Protein AF-A0A5T6BAA3-F1 (afdb_monomer_lite)

Organism: Salmonella enterica (NCBI:txid28901)

Radius of gyration: 19.7 Å; chains: 1; bounding box: 42×30×70 Å

Foldseek 3Di:
DVVVLLCCLQPVLVVVVVVCPPPVNPPVCVVPPFDQWQLNDDLSVLSNCQSPDPDDRDPLLNVLSVLLRQLRVQFPQDDQPDDPPVNVVSVVSNVVLLVVLVVVQVVDVVPAPWDWDQDRGHRHRRWIFGKDKDFDADPVRHTPDIDIKGAWIAGSRSGRIDGPVHDAVVVVVRGRDDGPID

Structure (mmCIF, N/CA/C/O backbone):
data_AF-A0A5T6BAA3-F1
#
_entry.id   AF-A0A5T6BAA3-F1
#
loop_
_atom_site.group_PDB
_atom_site.id
_atom_site.type_symbol
_atom_site.label_atom_id
_atom_site.label_alt_id
_atom_site.label_comp_id
_atom_site.label_asym_id
_atom_site.label_entity_id
_atom_site.label_seq_id
_atom_site.pdbx_PDB_ins_code
_atom_site.Cartn_x
_atom_site.Cartn_y
_atom_site.Cartn_z
_atom_site.occupancy
_atom_site.B_iso_or_equiv
_atom_site.auth_seq_id
_atom_site.auth_comp_id
_atom_site.auth_asym_id
_atom_site.auth_atom_id
_atom_site.pdbx_PDB_model_num
ATOM 1 N N . TYR A 1 1 ? -20.399 -5.208 -6.872 1.00 65.25 1 TYR A N 1
ATOM 2 C CA . TYR A 1 1 ? -19.346 -4.706 -5.965 1.00 65.25 1 TYR A CA 1
ATOM 3 C C . TYR A 1 1 ? -19.699 -3.375 -5.305 1.00 65.25 1 TYR A C 1
ATOM 5 O O . TYR A 1 1 ? -19.735 -3.370 -4.089 1.00 65.25 1 TYR A O 1
ATOM 13 N N . LYS A 1 2 ? -20.068 -2.300 -6.027 1.00 84.50 2 LYS A N 1
ATOM 14 C CA . LYS A 1 2 ? -20.350 -0.976 -5.413 1.00 84.50 2 LYS A CA 1
ATOM 15 C C . LYS A 1 2 ? -21.322 -0.984 -4.217 1.00 84.50 2 LYS A C 1
ATOM 17 O O . LYS A 1 2 ? -20.982 -0.426 -3.188 1.00 84.50 2 LYS A O 1
ATOM 22 N N . ALA A 1 3 ? -22.473 -1.655 -4.326 1.00 90.12 3 ALA A N 1
ATOM 23 C CA . ALA A 1 3 ? -23.450 -1.723 -3.231 1.00 90.12 3 ALA A CA 1
ATOM 24 C C . ALA A 1 3 ? -22.930 -2.476 -1.989 1.00 90.12 3 ALA A C 1
ATOM 26 O O . ALA A 1 3 ? -23.256 -2.117 -0.864 1.00 90.12 3 ALA A O 1
ATOM 27 N N . LEU A 1 4 ? -22.096 -3.507 -2.185 1.00 93.12 4 LEU A N 1
ATOM 28 C CA . LEU A 1 4 ? -21.450 -4.205 -1.070 1.00 93.12 4 LEU A CA 1
ATOM 29 C C . LEU A 1 4 ? -20.416 -3.299 -0.398 1.00 93.12 4 LEU A C 1
ATOM 31 O O . LEU A 1 4 ? -20.331 -3.268 0.822 1.00 93.12 4 LEU A O 1
ATOM 35 N N . ASP A 1 5 ? -19.656 -2.554 -1.194 1.00 93.88 5 ASP A N 1
ATOM 36 C CA . ASP A 1 5 ? -18.641 -1.632 -0.689 1.00 93.88 5 ASP A CA 1
ATOM 37 C C . ASP A 1 5 ? -19.279 -0.500 0.108 1.00 93.88 5 ASP A C 1
ATOM 39 O O . ASP A 1 5 ? -18.810 -0.183 1.194 1.00 93.88 5 ASP A O 1
ATOM 43 N N . GLU A 1 6 ? -20.388 0.040 -0.391 1.00 93.06 6 GLU A N 1
ATOM 44 C CA . GLU A 1 6 ? -21.208 1.017 0.314 1.00 93.06 6 GLU A CA 1
ATOM 45 C C . GLU A 1 6 ? -21.748 0.443 1.622 1.00 93.06 6 GLU A C 1
ATOM 47 O O . GLU A 1 6 ? -21.540 1.034 2.677 1.00 93.06 6 GLU A O 1
ATOM 52 N N . PHE A 1 7 ? -22.355 -0.745 1.586 1.00 95.06 7 PHE A N 1
ATOM 53 C CA . PHE A 1 7 ? -22.861 -1.400 2.788 1.00 95.06 7 PHE A CA 1
ATOM 54 C C . PHE A 1 7 ? -21.762 -1.601 3.844 1.00 95.06 7 PHE A C 1
ATOM 56 O O . PHE A 1 7 ? -21.928 -1.263 5.019 1.00 95.06 7 PHE A O 1
ATOM 63 N N . VAL A 1 8 ? -20.606 -2.116 3.424 1.00 95.31 8 VAL A N 1
ATOM 64 C CA . VAL A 1 8 ? -19.490 -2.402 4.326 1.00 95.31 8 VAL A CA 1
ATOM 65 C C . VAL A 1 8 ? -18.859 -1.116 4.855 1.00 95.31 8 VAL A C 1
ATOM 67 O O . VAL A 1 8 ? -18.638 -1.012 6.057 1.00 95.31 8 VAL A O 1
ATOM 70 N N . CYS A 1 9 ? -18.581 -0.129 4.006 1.00 94.81 9 CYS A N 1
ATOM 71 C CA . CYS A 1 9 ? -17.839 1.066 4.411 1.00 94.81 9 CYS A CA 1
ATOM 72 C C . CYS A 1 9 ? -18.705 2.101 5.142 1.00 94.81 9 CYS A C 1
ATOM 74 O O . CYS A 1 9 ? -18.183 2.786 6.020 1.00 94.81 9 CYS A O 1
ATOM 76 N N . ASN A 1 10 ? -20.007 2.195 4.842 1.00 92.56 10 ASN A N 1
ATOM 77 C CA . ASN A 1 10 ? -20.911 3.117 5.542 1.00 92.56 10 ASN A CA 1
ATOM 78 C C . ASN A 1 10 ? -21.448 2.571 6.861 1.00 92.56 10 ASN A C 1
ATOM 80 O O . ASN A 1 10 ? -21.693 3.358 7.774 1.00 92.56 10 ASN A O 1
ATOM 84 N N . PHE A 1 11 ? -21.643 1.255 6.973 1.00 94.69 11 PHE A N 1
ATOM 85 C CA . PHE A 1 11 ? -22.349 0.682 8.121 1.00 94.69 11 PHE A CA 1
ATOM 86 C C . PHE A 1 11 ? -21.491 -0.303 8.909 1.00 94.69 11 PHE A C 1
ATOM 88 O O . PHE A 1 11 ? -21.340 -0.143 10.118 1.00 94.69 11 PHE A O 1
ATOM 95 N N . ILE A 1 12 ? -20.891 -1.296 8.244 1.00 96.19 12 ILE A N 1
ATOM 96 C CA . ILE A 1 12 ? -20.176 -2.371 8.947 1.00 96.19 12 ILE A CA 1
ATOM 97 C C . ILE A 1 12 ? -18.857 -1.883 9.549 1.00 96.19 12 ILE A C 1
ATOM 99 O O . ILE A 1 12 ? -18.631 -2.075 10.739 1.00 96.19 12 ILE A O 1
ATOM 103 N N . LEU A 1 13 ? -17.985 -1.248 8.763 1.00 94.56 13 LEU A N 1
ATOM 104 C CA . LEU A 1 13 ? -16.680 -0.787 9.244 1.00 94.56 13 LEU A CA 1
ATOM 105 C C . LEU A 1 13 ? -16.805 0.238 10.380 1.00 94.56 13 LEU A C 1
ATOM 107 O O . LEU A 1 13 ? -16.123 0.045 11.385 1.00 94.56 13 LEU A O 1
ATOM 111 N N . PRO A 1 14 ? -17.673 1.269 10.302 1.00 94.94 14 PRO A N 1
ATOM 112 C CA . PRO A 1 14 ? -17.866 2.190 11.420 1.00 94.94 14 PRO A CA 1
ATOM 113 C C . PRO A 1 14 ? -18.327 1.483 12.695 1.00 94.94 14 PRO A C 1
ATOM 115 O O . PRO A 1 14 ? -17.751 1.718 13.753 1.00 94.94 14 PRO A O 1
ATOM 118 N N . LEU A 1 15 ? -19.288 0.559 12.585 1.00 94.94 15 LEU A N 1
ATOM 119 C CA . LEU A 1 15 ? -19.768 -0.219 13.726 1.00 94.94 15 LEU A CA 1
ATOM 120 C C . LEU A 1 15 ? -18.659 -1.086 14.338 1.00 94.94 15 LEU A C 1
ATOM 122 O O . LEU A 1 15 ? -18.515 -1.137 15.557 1.00 94.94 15 LEU A O 1
ATOM 126 N N . VAL A 1 16 ? -17.856 -1.756 13.506 1.00 91.81 16 VAL A N 1
ATOM 127 C CA . VAL A 1 16 ? -16.714 -2.556 13.973 1.00 91.81 16 VAL A CA 1
ATOM 128 C C . VAL A 1 16 ? -15.707 -1.671 14.701 1.00 91.81 16 VAL A C 1
ATOM 130 O O . VAL A 1 16 ? -15.266 -2.047 15.782 1.00 91.81 16 VAL A O 1
ATOM 133 N N . VAL A 1 17 ? -15.378 -0.496 14.155 1.00 91.25 17 VAL A N 1
ATOM 134 C CA . VAL A 1 17 ? -14.462 0.466 14.788 1.00 91.25 17 VAL A CA 1
ATOM 135 C C . VAL A 1 17 ? -15.000 0.936 16.140 1.00 91.25 17 VAL A C 1
ATOM 137 O O . VAL A 1 17 ? -14.246 0.982 17.109 1.00 91.25 17 VAL A O 1
ATOM 140 N N . GLU A 1 18 ? -16.291 1.243 16.248 1.00 91.75 18 GLU A N 1
ATOM 141 C CA . GLU A 1 18 ? -16.913 1.591 17.532 1.00 91.75 18 GLU A CA 1
ATOM 142 C C . GLU A 1 18 ? -16.819 0.438 18.539 1.00 91.75 18 GLU A C 1
ATOM 144 O O . GLU A 1 18 ? -16.463 0.656 19.697 1.00 91.75 18 GLU A O 1
ATOM 149 N N . PHE A 1 19 ? -17.068 -0.795 18.094 1.00 90.50 19 PHE A N 1
ATOM 150 C CA . PHE A 1 19 ? -17.066 -1.972 18.959 1.00 90.50 19 PHE A CA 1
ATOM 151 C C . PHE A 1 19 ? -15.668 -2.330 19.478 1.00 90.50 19 PHE A C 1
ATOM 153 O O . PHE A 1 19 ? -15.499 -2.568 20.672 1.00 90.50 19 PHE A O 1
ATOM 160 N N . VAL A 1 20 ? -14.646 -2.335 18.616 1.00 89.25 20 VAL A N 1
ATOM 161 C CA . VAL A 1 20 ? -13.261 -2.663 19.019 1.00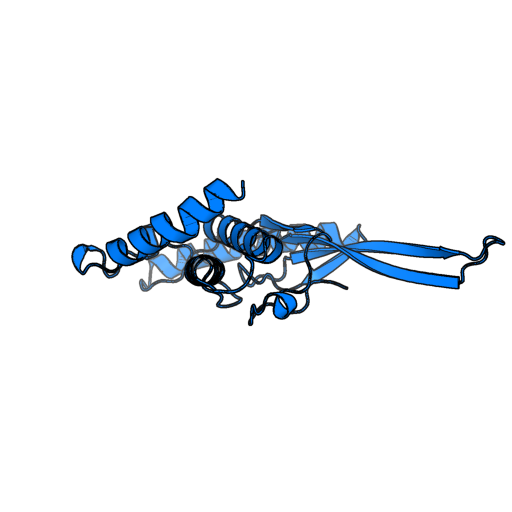 89.25 20 VAL A CA 1
ATOM 162 C C . VAL A 1 20 ? -12.616 -1.574 19.879 1.00 89.25 20 VAL A C 1
ATOM 164 O O . VAL A 1 20 ? -11.663 -1.857 20.597 1.00 89.25 20 VAL A O 1
ATOM 167 N N . ASN A 1 21 ? -13.155 -0.352 19.859 1.00 88.44 21 ASN A N 1
ATOM 168 C CA . ASN A 1 21 ? -12.718 0.738 20.733 1.00 88.44 21 ASN A CA 1
ATOM 169 C C . ASN A 1 21 ? -13.347 0.688 22.137 1.00 88.44 21 ASN A C 1
ATOM 171 O O . ASN A 1 21 ? -13.000 1.507 22.989 1.00 88.44 21 ASN A O 1
ATOM 175 N N . LEU A 1 22 ? -14.260 -0.251 22.412 1.00 90.88 22 LEU A N 1
ATOM 176 C CA . LEU A 1 22 ? -14.769 -0.461 23.766 1.00 90.88 22 LEU A CA 1
ATOM 177 C C . LEU A 1 22 ? -13.644 -0.950 24.692 1.00 90.88 22 LEU A C 1
ATOM 179 O O . LEU A 1 22 ? -12.774 -1.726 24.297 1.00 90.88 22 LEU A O 1
ATOM 183 N N . ASN A 1 23 ? -13.691 -0.542 25.964 1.00 90.88 23 ASN A N 1
ATOM 184 C CA . ASN A 1 23 ? -12.644 -0.835 26.953 1.00 90.88 23 ASN A CA 1
ATOM 185 C C . ASN A 1 23 ? -12.306 -2.332 27.073 1.00 90.88 23 ASN A C 1
ATOM 187 O O . ASN A 1 23 ? -11.167 -2.677 27.368 1.00 90.88 23 ASN A O 1
ATOM 191 N N . GLN A 1 24 ? -13.276 -3.215 26.826 1.00 89.50 24 GLN A N 1
ATOM 192 C CA . GLN A 1 24 ? -13.111 -4.670 26.866 1.00 89.50 24 GLN A CA 1
ATOM 193 C C . GLN A 1 24 ? -12.152 -5.202 25.788 1.00 89.50 24 GLN A C 1
ATOM 195 O O . GLN A 1 24 ? -11.585 -6.279 25.959 1.00 89.50 24 GLN A O 1
ATOM 200 N N . PHE A 1 25 ? -11.966 -4.464 24.692 1.00 85.31 25 PHE A N 1
ATOM 201 C CA . PHE A 1 25 ? -11.113 -4.847 23.564 1.00 85.31 25 PHE A CA 1
ATOM 202 C C . PHE A 1 25 ? -9.837 -4.003 23.457 1.00 85.31 25 PHE A C 1
ATOM 204 O O . PHE A 1 25 ? -8.959 -4.323 22.654 1.00 85.31 25 PHE A O 1
ATOM 211 N N . SER A 1 26 ? -9.693 -2.976 24.300 1.00 82.50 26 SER A N 1
ATOM 212 C CA . SER A 1 26 ? -8.520 -2.102 24.322 1.00 82.50 26 SER A CA 1
ATOM 213 C C . SER A 1 26 ? -7.218 -2.896 24.491 1.00 82.50 26 SER A C 1
ATOM 215 O O . SER A 1 26 ? -7.103 -3.764 25.357 1.00 82.50 26 SER A O 1
ATOM 217 N N . GLY A 1 27 ? -6.229 -2.611 23.637 1.00 81.19 27 GLY A N 1
ATOM 218 C CA . GLY A 1 27 ? -4.922 -3.282 23.627 1.00 81.19 27 GLY A CA 1
ATOM 219 C C . GLY A 1 27 ? -4.854 -4.582 22.812 1.00 81.19 27 GLY A C 1
ATOM 220 O O . GLY A 1 27 ? -3.760 -5.108 22.596 1.00 81.19 27 GLY A O 1
ATOM 221 N N . ASN A 1 28 ? -5.983 -5.075 22.293 1.00 83.62 28 ASN A N 1
ATOM 222 C CA . ASN A 1 28 ? -6.046 -6.316 21.511 1.00 83.62 28 ASN A CA 1
ATOM 223 C C . ASN A 1 28 ? -6.044 -6.099 19.988 1.00 83.62 28 ASN A C 1
ATOM 225 O O . ASN A 1 28 ? -6.297 -7.036 19.232 1.00 83.62 28 ASN A O 1
ATOM 229 N N . ASP A 1 29 ? -5.710 -4.892 19.522 1.00 82.62 29 ASP A N 1
ATOM 230 C CA . ASP A 1 29 ? -5.669 -4.545 18.092 1.00 82.62 29 ASP A CA 1
ATOM 231 C C . ASP A 1 29 ? -4.794 -5.493 17.273 1.00 82.62 29 ASP A C 1
ATOM 233 O O . ASP A 1 29 ? -5.147 -5.864 16.159 1.00 82.62 29 ASP A O 1
ATOM 237 N N . HIS A 1 30 ? -3.688 -5.956 17.854 1.00 81.19 30 HIS A N 1
ATOM 238 C CA . HIS A 1 30 ? -2.747 -6.879 17.221 1.00 81.19 30 HIS A CA 1
ATOM 239 C C . HIS A 1 30 ? -3.360 -8.238 16.825 1.00 81.19 30 HIS A C 1
ATOM 241 O O . HIS A 1 30 ? -2.759 -8.959 16.030 1.00 81.19 30 HIS A O 1
ATOM 247 N N . LEU A 1 31 ? -4.526 -8.611 17.372 1.00 82.50 31 LEU A N 1
ATOM 248 C CA . LEU A 1 31 ? -5.206 -9.870 17.047 1.00 82.50 31 LEU A CA 1
ATOM 249 C C . LEU A 1 31 ? -5.973 -9.814 15.722 1.00 82.50 31 LEU A C 1
ATOM 251 O O . LEU A 1 31 ? -6.161 -10.847 15.085 1.00 82.50 31 LEU A O 1
ATOM 255 N N . TRP A 1 32 ? -6.448 -8.635 15.322 1.00 83.31 32 TRP A N 1
ATOM 256 C CA . TRP A 1 32 ? -7.368 -8.489 14.187 1.00 83.31 32 TRP A CA 1
ATOM 257 C C . TRP A 1 32 ? -6.936 -7.419 13.186 1.00 83.31 32 TRP A C 1
ATOM 259 O O . TRP A 1 32 ? -7.341 -7.461 12.022 1.00 83.31 32 TRP A O 1
ATOM 269 N N . LYS A 1 33 ? -6.143 -6.437 13.616 1.00 87.19 33 LYS A N 1
ATOM 270 C CA . LYS A 1 33 ? -5.690 -5.328 12.787 1.00 87.19 33 LYS A CA 1
ATOM 271 C C . LYS A 1 33 ? -4.358 -5.688 12.151 1.00 87.19 33 LYS A C 1
ATOM 273 O O . LYS A 1 33 ? -3.456 -6.224 12.790 1.00 87.19 33 LYS A O 1
ATOM 278 N N . TYR A 1 34 ? -4.238 -5.374 10.868 1.00 90.56 34 TYR A N 1
ATOM 279 C CA . TYR A 1 34 ? -2.957 -5.449 10.184 1.00 90.56 34 TYR A CA 1
ATOM 280 C C . TYR A 1 34 ? -1.956 -4.460 10.805 1.00 90.56 34 TYR A C 1
ATOM 282 O O . TYR A 1 34 ? -2.315 -3.443 11.402 1.00 90.56 34 TYR A O 1
ATOM 290 N N . LYS A 1 35 ? -0.675 -4.765 10.613 1.00 88.44 35 LYS A N 1
ATOM 291 C CA . LYS A 1 35 ? 0.460 -4.009 11.155 1.00 88.44 35 LYS A CA 1
ATOM 292 C C . LYS A 1 35 ? 0.530 -2.621 10.544 1.00 88.44 35 LYS A C 1
ATOM 294 O O . LYS A 1 35 ? 0.093 -2.410 9.410 1.00 88.44 35 LYS A O 1
ATOM 299 N N . LYS A 1 36 ? 1.150 -1.672 11.237 1.00 91.25 36 LYS A N 1
ATOM 300 C CA . LYS A 1 36 ? 1.291 -0.315 10.703 1.00 91.25 36 LYS A CA 1
ATOM 301 C C . LYS A 1 36 ? 2.025 -0.329 9.359 1.00 91.25 36 LYS A C 1
ATOM 303 O O . LYS A 1 36 ? 3.171 -0.763 9.267 1.00 91.25 36 LYS A O 1
ATOM 308 N N . LEU A 1 37 ? 1.375 0.218 8.333 1.00 94.75 37 LEU A N 1
ATOM 309 C CA . LEU A 1 37 ? 1.946 0.296 6.992 1.00 94.75 37 LEU A CA 1
ATOM 310 C C . LEU A 1 37 ? 3.170 1.211 6.928 1.00 94.75 37 LEU A C 1
ATOM 312 O O . LEU A 1 37 ? 3.314 2.166 7.709 1.00 94.75 37 LEU A O 1
ATOM 316 N N . ASN A 1 38 ? 4.028 0.972 5.936 1.00 96.00 38 ASN A N 1
ATOM 317 C CA . ASN A 1 38 ? 5.146 1.866 5.658 1.00 96.00 38 ASN A CA 1
ATOM 318 C C . ASN A 1 38 ? 4.660 3.274 5.271 1.00 96.00 38 ASN A C 1
ATOM 320 O O . ASN A 1 38 ? 5.113 4.247 5.866 1.00 96.00 38 ASN A O 1
ATOM 324 N N . CYS A 1 39 ? 3.640 3.366 4.415 1.00 95.38 39 CYS A N 1
ATOM 325 C CA . CYS A 1 39 ? 3.015 4.618 3.970 1.00 95.38 39 CYS A CA 1
ATOM 326 C C . CYS A 1 39 ? 2.196 5.356 5.040 1.00 95.38 39 CYS A C 1
ATOM 328 O O . CYS A 1 39 ? 1.698 6.445 4.783 1.00 95.38 39 CYS A O 1
ATOM 330 N N . LYS A 1 40 ? 2.035 4.779 6.240 1.00 95.19 40 LYS A N 1
ATOM 331 C CA . LYS A 1 40 ? 1.301 5.366 7.382 1.00 95.19 40 LYS A CA 1
ATOM 332 C C . LYS A 1 40 ? -0.193 5.637 7.149 1.00 95.19 40 LYS A C 1
ATOM 334 O O . LYS A 1 40 ? -0.836 6.170 8.049 1.00 95.19 40 LYS A O 1
ATOM 339 N N . ILE A 1 41 ? -0.755 5.210 6.020 1.00 95.19 41 ILE A N 1
ATOM 340 C CA . ILE A 1 41 ? -2.192 5.295 5.746 1.00 95.19 41 ILE A CA 1
ATOM 341 C C . ILE A 1 41 ? -2.958 4.312 6.636 1.00 95.19 41 ILE A C 1
ATOM 343 O O . ILE A 1 41 ? -2.597 3.137 6.752 1.00 95.19 41 ILE A O 1
ATOM 347 N N . SER A 1 42 ? -4.051 4.791 7.229 1.00 93.69 42 SER A N 1
ATOM 348 C CA . SER A 1 42 ? -5.050 3.943 7.875 1.00 93.69 42 SER A CA 1
ATOM 349 C C . SER A 1 42 ? -6.127 3.571 6.858 1.00 93.69 42 SER A C 1
ATOM 351 O O . SER A 1 42 ? -6.990 4.377 6.529 1.00 93.69 42 SER A O 1
ATOM 353 N N . ILE A 1 43 ? -6.049 2.350 6.320 1.00 95.56 43 ILE A N 1
ATOM 354 C CA . ILE A 1 43 ? -6.946 1.869 5.260 1.00 95.56 43 ILE A CA 1
ATOM 355 C C . ILE A 1 43 ? -8.411 1.920 5.698 1.00 95.56 43 ILE A C 1
ATOM 357 O O . ILE A 1 43 ? -9.247 2.398 4.940 1.00 95.56 43 ILE A O 1
ATOM 361 N N . ILE A 1 44 ? -8.720 1.447 6.911 1.00 94.81 44 ILE A N 1
ATOM 362 C CA . ILE A 1 44 ? -10.098 1.429 7.429 1.00 94.81 44 ILE A CA 1
ATOM 363 C C . ILE A 1 44 ? -10.647 2.856 7.537 1.00 94.81 44 ILE A C 1
ATOM 365 O O . ILE A 1 44 ? -11.751 3.116 7.063 1.00 94.81 44 ILE A O 1
ATOM 369 N N . ASP A 1 45 ? -9.864 3.784 8.092 1.00 94.75 45 ASP A N 1
ATOM 370 C CA . ASP A 1 45 ? -10.311 5.168 8.272 1.00 94.75 45 ASP A CA 1
ATOM 371 C C . ASP A 1 45 ? -10.509 5.871 6.923 1.00 94.75 45 ASP A C 1
ATOM 373 O O . ASP A 1 45 ? -11.502 6.570 6.736 1.00 94.75 45 ASP A O 1
ATOM 377 N N . GLU A 1 46 ? -9.616 5.648 5.952 1.00 96.31 46 GLU A N 1
ATOM 378 C CA . GLU A 1 46 ? -9.754 6.212 4.605 1.00 96.31 46 GLU A CA 1
ATOM 379 C C . GLU A 1 46 ? -10.946 5.626 3.835 1.00 96.31 46 GLU A C 1
ATOM 381 O O . GLU A 1 46 ? -11.620 6.366 3.119 1.00 96.31 46 GLU A O 1
ATOM 386 N N . LEU A 1 47 ? -11.257 4.334 4.004 1.00 96.12 47 LEU A N 1
ATOM 387 C CA . LEU A 1 47 ? -12.458 3.721 3.421 1.00 96.12 47 LEU A CA 1
ATOM 388 C C . LEU A 1 47 ? -13.738 4.329 4.006 1.00 96.12 47 LEU A C 1
ATOM 390 O O . LEU A 1 47 ? -14.637 4.702 3.254 1.00 96.12 47 LEU A O 1
ATOM 394 N N . ILE A 1 48 ? -13.816 4.461 5.334 1.00 95.75 48 ILE A N 1
ATOM 395 C CA . ILE A 1 48 ? -14.966 5.080 6.010 1.00 95.75 48 ILE A CA 1
ATOM 396 C C . ILE A 1 48 ? -15.114 6.541 5.574 1.00 95.75 48 ILE A C 1
ATOM 398 O O . ILE A 1 48 ? -16.213 6.986 5.249 1.00 95.75 48 ILE A O 1
ATOM 402 N N . LYS A 1 49 ? -14.009 7.292 5.554 1.00 95.19 49 LYS A N 1
ATOM 403 C CA . LYS A 1 49 ? -13.989 8.704 5.164 1.00 95.19 49 LYS A CA 1
ATOM 404 C C . LYS A 1 49 ? -14.472 8.909 3.733 1.00 95.19 49 LYS A C 1
ATOM 406 O O . LYS A 1 49 ? -15.242 9.833 3.496 1.00 95.19 49 LYS A O 1
ATOM 411 N N . GLU A 1 50 ? -14.045 8.061 2.799 1.00 95.25 50 GLU A N 1
ATOM 412 C CA . GLU A 1 50 ? -14.451 8.165 1.396 1.00 95.25 50 GLU A CA 1
ATOM 413 C C . GLU A 1 50 ? -15.965 8.005 1.227 1.00 95.25 50 GLU A C 1
ATOM 415 O O . GLU A 1 50 ? -16.585 8.768 0.496 1.00 95.25 50 GLU A O 1
ATOM 420 N N . TYR A 1 51 ? -16.571 7.054 1.940 1.00 93.62 51 TYR A N 1
ATOM 421 C CA . TYR A 1 51 ? -18.006 6.781 1.844 1.00 93.62 51 TYR A CA 1
ATOM 422 C C . TYR A 1 51 ? -18.886 7.724 2.680 1.00 93.62 51 TYR A C 1
ATOM 424 O O . TYR A 1 51 ? -20.057 7.903 2.353 1.00 93.62 51 TYR A O 1
ATOM 432 N N . LYS A 1 52 ? -18.324 8.371 3.710 1.00 91.06 52 LYS A N 1
ATOM 433 C CA . LYS A 1 52 ? -18.985 9.446 4.474 1.00 91.06 52 LYS A CA 1
ATOM 434 C C . LYS A 1 52 ? -18.828 10.836 3.847 1.00 91.06 52 LYS A C 1
ATOM 436 O O . LYS A 1 52 ? -19.408 11.794 4.358 1.00 91.06 52 LYS A O 1
ATOM 441 N N . SER A 1 53 ? -18.018 10.967 2.798 1.00 89.62 53 SER A N 1
ATOM 442 C CA . SER A 1 53 ? -17.829 12.226 2.080 1.00 89.62 53 SER A CA 1
ATOM 443 C C . SER A 1 53 ? -19.122 12.671 1.392 1.00 89.62 53 SER A C 1
ATOM 445 O O . SER A 1 53 ? -19.944 11.850 0.994 1.00 89.62 53 SER A O 1
ATOM 447 N N . THR A 1 54 ? -19.288 13.981 1.217 1.00 87.25 54 THR A N 1
ATOM 448 C CA . THR A 1 54 ? -20.353 14.551 0.377 1.00 87.25 54 THR A CA 1
ATOM 449 C C . THR A 1 54 ? -20.044 14.438 -1.116 1.00 87.25 54 THR A C 1
ATOM 451 O O . THR A 1 54 ? -20.940 14.603 -1.940 1.00 87.25 54 THR A O 1
ATOM 454 N N . GLU A 1 55 ? -18.784 14.173 -1.464 1.00 89.38 55 GLU A N 1
ATOM 455 C CA . GLU A 1 55 ? -18.335 14.004 -2.844 1.00 89.38 55 GLU A CA 1
ATOM 456 C C . GLU A 1 55 ? -18.686 12.614 -3.399 1.00 89.38 55 GLU A C 1
ATOM 458 O O . GLU A 1 55 ? -18.779 11.644 -2.640 1.00 89.38 55 GLU A O 1
ATOM 463 N N . PRO A 1 56 ? -18.825 12.468 -4.731 1.00 90.81 56 PRO A N 1
ATOM 464 C CA . PRO A 1 56 ? -18.991 11.162 -5.352 1.00 90.81 56 PRO A CA 1
ATOM 465 C C . PRO A 1 56 ? -17.831 10.218 -5.012 1.00 90.81 56 PRO A C 1
ATOM 467 O O . PRO A 1 56 ? -16.663 10.554 -5.200 1.00 90.81 56 PRO A O 1
ATOM 470 N N . VAL A 1 57 ? -18.165 8.999 -4.580 1.00 93.00 57 VAL A N 1
ATOM 471 C CA . VAL A 1 57 ? -17.180 7.983 -4.179 1.00 93.00 57 VAL A CA 1
ATOM 472 C C . VAL A 1 57 ? -16.193 7.680 -5.308 1.00 93.00 57 VAL A C 1
ATOM 474 O O . VAL A 1 57 ? -16.571 7.201 -6.389 1.00 93.00 57 VAL A O 1
ATOM 477 N N . ASN A 1 58 ? -14.899 7.849 -5.033 1.00 93.06 58 ASN A N 1
ATOM 478 C CA . ASN A 1 58 ? -13.846 7.507 -5.973 1.00 93.06 58 ASN A CA 1
ATOM 479 C C . ASN A 1 58 ? -13.568 5.997 -5.967 1.00 93.06 58 ASN A C 1
ATOM 481 O O . ASN A 1 58 ? -12.780 5.463 -5.187 1.00 93.06 58 ASN A O 1
ATOM 485 N N . THR A 1 59 ? -14.189 5.288 -6.906 1.00 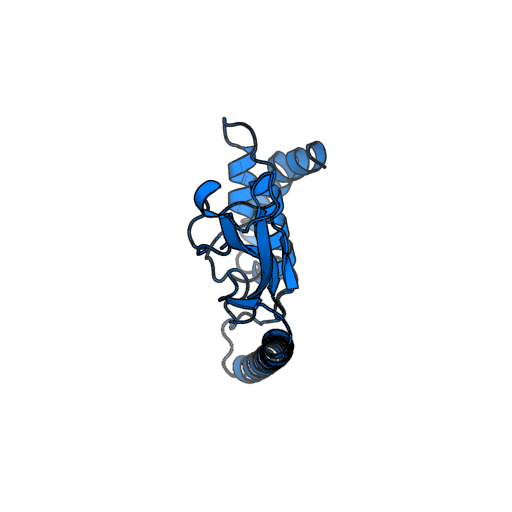92.19 59 THR A N 1
ATOM 486 C CA . THR A 1 59 ? -14.054 3.825 -7.027 1.00 92.19 59 THR A CA 1
ATOM 487 C C . THR A 1 59 ? -12.613 3.333 -7.214 1.00 92.19 59 THR A C 1
ATOM 489 O O . THR A 1 59 ? -12.284 2.248 -6.733 1.00 92.19 59 THR A O 1
ATOM 492 N N . ARG A 1 60 ? -11.734 4.120 -7.856 1.00 93.25 60 ARG A N 1
ATOM 493 C CA . ARG A 1 60 ? -10.315 3.759 -8.017 1.00 93.25 60 ARG A CA 1
ATOM 494 C C . ARG A 1 60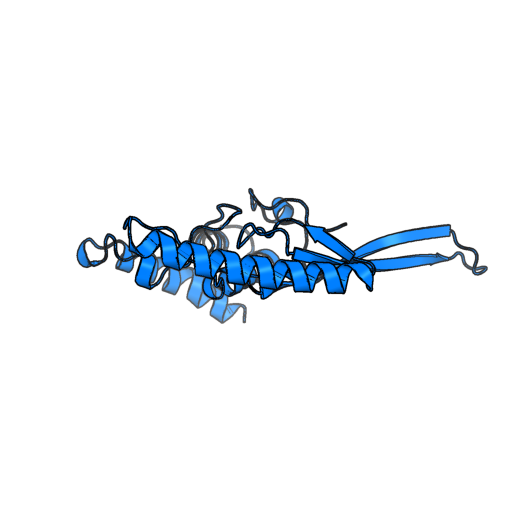 ? -9.555 3.886 -6.699 1.00 93.25 60 ARG A C 1
ATOM 496 O O . ARG A 1 60 ? -8.781 2.991 -6.368 1.00 93.25 60 ARG A O 1
ATOM 503 N N . LYS A 1 61 ? -9.841 4.923 -5.904 1.00 95.00 61 LYS A N 1
ATOM 504 C CA . LYS A 1 61 ? -9.323 5.049 -4.533 1.00 95.00 61 LYS A CA 1
ATOM 505 C C . LYS A 1 61 ? -9.751 3.862 -3.669 1.00 95.00 61 LYS A C 1
ATOM 507 O O . LYS A 1 61 ? -8.912 3.278 -2.990 1.00 95.00 61 LYS A O 1
ATOM 512 N N . I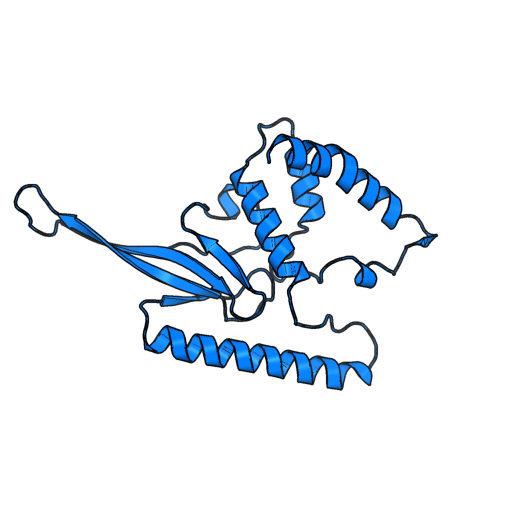LE A 1 62 ? -11.023 3.458 -3.735 1.00 95.31 62 ILE A N 1
ATOM 513 C CA . ILE A 1 62 ? -11.527 2.284 -3.000 1.00 95.31 62 ILE A CA 1
ATOM 514 C C . ILE A 1 62 ? -10.791 1.006 -3.414 1.00 95.31 62 ILE A C 1
ATOM 516 O O . ILE A 1 62 ? -10.368 0.236 -2.552 1.00 95.31 62 ILE A O 1
ATOM 520 N N . ALA A 1 63 ? -10.604 0.781 -4.716 1.00 94.69 63 ALA A N 1
ATOM 521 C CA . ALA A 1 63 ? -9.862 -0.376 -5.210 1.00 94.69 63 ALA A CA 1
ATOM 522 C C . ALA A 1 63 ? -8.403 -0.379 -4.716 1.00 94.69 63 ALA A C 1
ATOM 524 O O . ALA A 1 63 ? -7.922 -1.415 -4.258 1.00 94.69 63 ALA A O 1
ATOM 525 N N . LEU A 1 64 ? -7.735 0.781 -4.719 1.00 96.38 64 LEU A N 1
ATOM 526 C CA . LEU A 1 64 ? -6.369 0.921 -4.212 1.00 96.38 64 LEU A CA 1
ATOM 527 C C . LEU A 1 64 ? -6.302 0.618 -2.710 1.00 96.38 64 LEU A C 1
ATOM 529 O O . LEU A 1 64 ? -5.466 -0.170 -2.278 1.00 96.38 64 LEU A O 1
ATOM 533 N N . LEU A 1 65 ? -7.201 1.199 -1.913 1.00 96.88 65 LEU A N 1
ATOM 534 C CA . LEU A 1 65 ? -7.265 0.973 -0.465 1.00 96.88 65 LEU A CA 1
ATOM 535 C C . LEU A 1 65 ? -7.508 -0.499 -0.123 1.00 96.88 65 LEU A C 1
ATOM 537 O O . LEU A 1 65 ? -6.871 -1.034 0.784 1.00 96.88 65 LEU A O 1
ATOM 541 N N . LYS A 1 66 ? -8.383 -1.178 -0.867 1.00 95.94 66 LYS A N 1
ATOM 542 C CA . LYS A 1 66 ? -8.627 -2.615 -0.697 1.00 95.94 66 LYS A CA 1
ATOM 543 C C . LYS A 1 66 ? -7.399 -3.453 -0.998 1.00 95.94 66 LYS A C 1
ATOM 545 O O . LYS A 1 66 ? -7.123 -4.394 -0.263 1.00 95.94 66 LYS A O 1
ATOM 550 N N . GLU A 1 67 ? -6.665 -3.113 -2.048 1.00 97.19 67 GLU A N 1
ATOM 551 C CA . GLU A 1 67 ? -5.462 -3.847 -2.422 1.00 97.19 67 GLU A CA 1
ATOM 552 C C . GLU A 1 67 ? -4.314 -3.606 -1.431 1.00 97.19 67 GLU A C 1
ATOM 554 O O . GLU A 1 67 ? -3.653 -4.557 -1.010 1.00 97.19 67 GLU A O 1
ATOM 559 N N . LEU A 1 68 ? -4.159 -2.369 -0.941 1.00 97.19 68 LEU A N 1
ATOM 560 C CA . LEU A 1 68 ? -3.282 -2.063 0.193 1.00 97.19 68 LEU A CA 1
ATOM 561 C C . LEU A 1 68 ? -3.678 -2.880 1.429 1.00 97.19 68 LEU A C 1
ATOM 563 O O . LEU A 1 68 ? -2.808 -3.450 2.080 1.00 97.19 68 LEU A O 1
ATOM 567 N N . GLY A 1 69 ? -4.976 -2.978 1.736 1.00 96.75 69 GLY A N 1
ATOM 568 C CA . GLY A 1 69 ? -5.489 -3.761 2.863 1.00 96.75 69 GLY A CA 1
ATOM 569 C C . GLY A 1 69 ? -5.264 -5.256 2.719 1.00 96.75 69 GLY A C 1
ATOM 570 O O . GLY A 1 69 ? -4.788 -5.894 3.657 1.00 96.75 69 GLY A O 1
ATOM 571 N N . ARG A 1 70 ? -5.518 -5.819 1.537 1.00 97.31 70 ARG A N 1
ATOM 572 C CA . ARG A 1 70 ? -5.228 -7.225 1.241 1.00 97.31 70 ARG A CA 1
ATOM 573 C C . ARG A 1 70 ? -3.746 -7.529 1.457 1.00 97.31 70 ARG A C 1
ATOM 575 O O . ARG A 1 70 ? -3.413 -8.489 2.148 1.00 97.31 70 ARG A O 1
ATOM 582 N N . ALA A 1 71 ? -2.860 -6.699 0.909 1.00 97.62 71 ALA A N 1
ATOM 583 C CA . ALA A 1 71 ? -1.418 -6.845 1.085 1.00 97.62 71 ALA A CA 1
ATOM 584 C C . ALA A 1 71 ? -0.983 -6.651 2.549 1.00 97.62 71 ALA A C 1
ATOM 586 O O . ALA A 1 71 ? -0.084 -7.340 3.023 1.00 97.62 71 ALA A O 1
ATOM 587 N N . ALA A 1 72 ? -1.638 -5.752 3.290 1.00 96.56 72 ALA A N 1
ATOM 588 C CA . ALA A 1 72 ? -1.377 -5.525 4.708 1.00 96.56 72 ALA A CA 1
ATOM 589 C C . ALA A 1 72 ? -1.667 -6.768 5.557 1.00 96.56 72 ALA A C 1
ATOM 591 O O . ALA A 1 72 ? -0.839 -7.160 6.379 1.00 96.56 72 ALA A O 1
ATOM 592 N N . TYR A 1 73 ? -2.822 -7.399 5.334 1.00 94.44 73 TYR A N 1
ATOM 593 C CA . TYR A 1 73 ? -3.224 -8.624 6.027 1.00 94.44 73 TYR A CA 1
ATOM 594 C C . TYR A 1 73 ? -2.369 -9.835 5.642 1.00 94.44 73 TYR A C 1
ATOM 596 O O . TYR A 1 73 ? -2.125 -10.697 6.481 1.00 94.44 73 TYR A O 1
ATOM 604 N N . ASN A 1 74 ? -1.863 -9.869 4.409 1.00 94.06 74 ASN A N 1
ATOM 605 C CA . ASN A 1 74 ? -0.973 -10.925 3.927 1.00 94.06 74 ASN A CA 1
ATOM 606 C C . ASN A 1 74 ? 0.513 -10.662 4.215 1.00 94.06 74 ASN A C 1
ATOM 608 O O . ASN A 1 74 ? 1.355 -11.473 3.836 1.00 94.06 74 ASN A O 1
ATOM 612 N N . ASN A 1 75 ? 0.863 -9.544 4.858 1.00 94.12 75 ASN A N 1
ATOM 613 C CA . ASN A 1 75 ? 2.253 -9.179 5.101 1.00 94.12 75 ASN A CA 1
ATOM 614 C C . ASN A 1 75 ? 2.916 -10.168 6.085 1.00 94.12 75 ASN A C 1
ATOM 616 O O . ASN A 1 75 ? 2.559 -10.178 7.274 1.00 94.12 75 ASN A O 1
ATOM 620 N N . PRO A 1 76 ? 3.925 -10.946 5.642 1.00 92.12 76 PRO A N 1
ATOM 621 C CA . PRO A 1 76 ? 4.538 -11.971 6.481 1.00 92.12 76 PRO A CA 1
ATOM 622 C C . PRO A 1 76 ? 5.393 -11.379 7.610 1.00 92.12 76 PRO A C 1
ATOM 624 O O . PRO A 1 76 ? 5.651 -12.058 8.600 1.00 92.12 76 PRO A O 1
ATOM 627 N N . LEU A 1 77 ? 5.812 -10.113 7.499 1.00 90.81 77 LEU A N 1
ATOM 628 C CA . LEU A 1 77 ? 6.751 -9.491 8.435 1.00 90.81 77 LEU A CA 1
ATOM 629 C C . LEU A 1 77 ? 6.100 -9.187 9.772 1.00 90.81 77 LEU A C 1
ATOM 631 O O . LEU A 1 77 ? 5.132 -8.435 9.804 1.00 90.81 77 LEU A O 1
ATOM 635 N N . THR A 1 78 ? 6.620 -9.725 10.866 1.00 81.50 78 THR A N 1
ATOM 636 C CA . THR A 1 78 ? 6.125 -9.529 12.233 1.00 81.50 78 THR A CA 1
ATOM 637 C C . THR A 1 78 ? 6.203 -8.074 12.706 1.00 81.50 78 THR A C 1
ATOM 639 O O . THR A 1 78 ? 7.094 -7.313 12.336 1.00 81.50 78 THR A O 1
ATOM 642 N N . GLU A 1 79 ? 5.244 -7.661 13.542 1.00 70.06 79 GLU A N 1
ATOM 643 C CA . GLU A 1 79 ? 5.349 -6.389 14.258 1.00 70.06 79 GLU A CA 1
ATOM 644 C C . GLU A 1 79 ? 6.217 -6.645 15.489 1.00 70.06 79 GLU A C 1
ATOM 646 O O . GLU A 1 79 ? 5.928 -7.536 16.288 1.00 70.06 79 GLU A O 1
ATOM 651 N N . ALA A 1 80 ? 7.322 -5.915 15.630 1.00 54.91 80 ALA A N 1
ATOM 652 C CA . ALA A 1 80 ? 8.233 -6.086 16.754 1.00 54.91 80 ALA A CA 1
ATOM 653 C C . ALA A 1 80 ? 7.633 -5.480 18.038 1.00 54.91 80 ALA A C 1
ATOM 655 O O . ALA A 1 80 ? 8.106 -4.459 18.531 1.00 54.91 80 ALA A O 1
ATOM 656 N N . THR A 1 81 ? 6.582 -6.080 18.594 1.00 49.03 81 THR A N 1
ATOM 657 C CA . THR A 1 81 ? 5.939 -5.607 19.826 1.00 49.03 81 THR A CA 1
ATOM 658 C C . THR A 1 81 ? 6.508 -6.319 21.063 1.00 49.03 81 THR A C 1
ATOM 660 O O . THR A 1 81 ? 6.246 -7.488 21.326 1.00 49.03 81 THR A O 1
ATOM 663 N N . HIS A 1 82 ? 7.329 -5.578 21.815 1.00 42.72 82 HIS A N 1
ATOM 664 C CA . HIS A 1 82 ? 7.518 -5.614 23.279 1.00 42.72 82 HIS A CA 1
ATOM 665 C C . HIS A 1 82 ? 7.779 -6.941 24.040 1.00 42.72 82 HIS A C 1
ATOM 667 O O . HIS A 1 82 ? 7.341 -7.092 25.177 1.00 42.72 82 HIS A O 1
ATOM 673 N N . SER A 1 83 ? 8.616 -7.853 23.532 1.00 48.53 83 SER A N 1
ATOM 674 C CA . SER A 1 83 ? 9.268 -8.867 24.390 1.00 48.53 83 SER A CA 1
ATOM 675 C C . SER A 1 83 ? 10.683 -9.196 23.911 1.00 48.53 83 SER A C 1
ATOM 677 O O . SER A 1 83 ? 10.883 -9.657 22.788 1.00 48.53 83 SER A O 1
ATOM 679 N N . SER A 1 84 ? 11.688 -8.948 24.758 1.00 54.06 84 SER A N 1
ATOM 680 C CA . SER A 1 84 ? 13.116 -8.943 24.393 1.00 54.06 84 SER A CA 1
ATOM 681 C C . SER A 1 84 ? 13.693 -10.302 23.975 1.00 54.06 84 SER A C 1
ATOM 683 O O . SER A 1 84 ? 14.704 -10.327 23.280 1.00 54.06 84 SER A O 1
ATOM 685 N N . ARG A 1 85 ? 13.060 -11.428 24.333 1.00 51.47 85 ARG A N 1
ATOM 686 C CA . ARG A 1 85 ? 13.503 -12.776 23.911 1.00 51.47 85 ARG A CA 1
ATOM 687 C C . ARG A 1 85 ? 12.776 -13.303 22.672 1.00 51.47 85 ARG A C 1
ATOM 689 O O . ARG A 1 85 ? 13.393 -13.974 21.852 1.00 51.47 85 ARG A O 1
ATOM 696 N N . ILE A 1 86 ? 11.496 -12.965 22.502 1.00 56.16 86 ILE A N 1
ATOM 697 C CA . ILE A 1 86 ? 10.703 -13.330 21.311 1.00 56.16 86 ILE A CA 1
ATOM 698 C C . ILE A 1 86 ? 11.144 -12.491 20.098 1.00 56.16 86 ILE A C 1
ATOM 700 O O . ILE A 1 86 ? 11.141 -12.975 18.965 1.00 56.16 86 ILE A O 1
ATOM 704 N N . MET A 1 87 ? 11.631 -11.267 20.344 1.00 55.97 87 MET A N 1
ATOM 705 C CA . MET A 1 87 ? 12.135 -10.353 19.316 1.00 55.97 87 MET A CA 1
ATOM 706 C C . MET A 1 87 ? 13.240 -10.954 18.441 1.00 55.97 87 MET A C 1
ATOM 708 O O . MET A 1 87 ? 13.324 -10.614 17.265 1.00 55.97 87 MET A O 1
ATOM 712 N N . THR A 1 88 ? 14.095 -11.824 18.985 1.00 62.38 88 THR A N 1
ATOM 713 C CA . THR A 1 88 ? 15.227 -12.379 18.231 1.00 62.38 88 THR A CA 1
ATOM 714 C C . THR A 1 88 ? 14.749 -13.344 17.148 1.00 62.38 88 THR A C 1
ATOM 716 O O . THR A 1 88 ? 15.169 -13.221 16.003 1.00 62.38 88 THR A O 1
ATOM 719 N N . PHE A 1 89 ? 13.815 -14.246 17.466 1.00 69.06 89 PHE A N 1
ATOM 720 C CA . PHE A 1 89 ? 13.268 -15.195 16.490 1.00 69.06 89 PHE A CA 1
ATOM 721 C C . PHE A 1 89 ? 12.389 -14.510 15.446 1.00 69.06 89 PHE A C 1
ATOM 723 O O . PHE A 1 89 ? 12.540 -14.782 14.258 1.00 69.06 89 PHE A O 1
ATOM 730 N N . ALA A 1 90 ? 11.538 -13.577 15.874 1.00 73.81 90 ALA A N 1
ATOM 731 C CA . ALA A 1 90 ? 10.701 -12.780 14.981 1.00 73.81 90 ALA A CA 1
ATOM 732 C C . ALA A 1 90 ? 11.550 -11.997 13.960 1.00 73.81 90 ALA A C 1
ATOM 734 O O . ALA A 1 90 ? 11.333 -12.099 12.756 1.00 73.81 90 ALA A O 1
ATOM 735 N N . LYS A 1 91 ? 12.621 -11.331 14.417 1.00 75.31 91 LYS A N 1
ATOM 736 C CA . LYS A 1 91 ? 13.576 -10.645 13.530 1.00 75.31 91 LYS A CA 1
ATOM 737 C C . LYS A 1 91 ? 14.311 -11.596 12.586 1.00 75.31 91 LYS A C 1
ATOM 739 O O . LYS A 1 91 ? 14.559 -11.229 11.443 1.00 75.31 91 LYS A O 1
ATOM 744 N N . ILE A 1 92 ? 14.684 -12.795 13.040 1.00 75.50 92 ILE A N 1
ATOM 745 C CA . ILE A 1 92 ? 15.328 -13.803 12.181 1.00 75.50 92 ILE A CA 1
ATOM 746 C C . ILE A 1 92 ? 14.369 -14.258 11.074 1.00 75.50 92 ILE A C 1
ATOM 748 O O . ILE A 1 92 ? 14.780 -14.336 9.916 1.00 75.50 92 ILE A O 1
ATOM 752 N N . LEU A 1 93 ? 13.104 -14.524 11.412 1.00 79.69 93 LEU A N 1
ATOM 753 C CA . LEU A 1 93 ? 12.071 -14.894 10.442 1.00 79.69 93 LEU A CA 1
ATOM 754 C C . LEU A 1 93 ? 11.825 -13.762 9.441 1.00 79.69 93 LEU A C 1
ATOM 756 O O . LEU A 1 93 ? 11.900 -13.996 8.237 1.00 79.69 93 LEU A O 1
ATOM 760 N N . ASP A 1 94 ? 11.662 -12.528 9.915 1.00 87.12 94 ASP A N 1
ATOM 761 C CA . ASP A 1 94 ? 11.493 -11.361 9.045 1.00 87.12 94 ASP A CA 1
ATOM 762 C C . ASP A 1 94 ? 12.693 -11.158 8.122 1.00 87.12 94 ASP A C 1
ATOM 764 O O . ASP A 1 94 ? 12.528 -10.869 6.939 1.00 87.12 94 ASP A O 1
ATOM 768 N N . ASN A 1 95 ? 13.914 -11.327 8.632 1.00 87.25 95 ASN A N 1
ATOM 769 C CA . ASN A 1 95 ? 15.124 -11.232 7.820 1.00 87.25 95 ASN A CA 1
ATOM 770 C C . ASN A 1 95 ? 15.170 -12.322 6.750 1.00 87.25 95 ASN A C 1
ATOM 772 O O . ASN A 1 95 ? 15.593 -12.046 5.629 1.00 87.25 95 ASN A O 1
ATOM 776 N N . LYS A 1 96 ? 14.718 -13.539 7.068 1.00 90.25 96 LYS A N 1
ATOM 777 C CA . LYS A 1 96 ? 14.626 -14.635 6.101 1.00 90.25 96 LYS A CA 1
ATOM 778 C C . LYS A 1 96 ? 13.620 -14.313 4.996 1.00 90.25 96 LYS A C 1
ATOM 780 O O . LYS A 1 96 ? 13.966 -14.470 3.827 1.00 90.25 96 LYS A O 1
ATOM 785 N N . GLU A 1 97 ? 12.430 -13.827 5.342 1.00 92.62 97 GLU A N 1
ATOM 786 C CA . GLU A 1 97 ? 11.404 -13.450 4.359 1.00 92.62 97 GLU A CA 1
ATOM 787 C C . GLU A 1 97 ? 11.852 -12.263 3.497 1.00 92.62 97 GLU A C 1
ATOM 789 O O . GLU A 1 97 ? 11.758 -12.315 2.271 1.00 92.62 97 GLU A O 1
ATOM 794 N N . LYS A 1 98 ? 12.456 -11.232 4.104 1.00 94.50 98 LYS A N 1
ATOM 795 C CA . LYS A 1 98 ? 13.052 -10.100 3.372 1.00 94.50 98 LYS A CA 1
ATOM 796 C C . LYS A 1 98 ? 14.153 -10.552 2.419 1.00 94.50 98 LYS A C 1
ATOM 798 O O . LYS A 1 98 ? 14.178 -10.119 1.271 1.00 94.50 98 LYS A O 1
ATOM 803 N N . LEU A 1 99 ? 15.063 -11.410 2.881 1.00 94.06 99 LEU A N 1
ATOM 804 C CA . LEU A 1 99 ? 16.161 -11.922 2.062 1.00 94.06 99 LEU A CA 1
ATOM 805 C C . LEU A 1 99 ? 15.638 -12.777 0.907 1.00 94.06 99 LEU A C 1
ATOM 807 O O . LEU A 1 99 ? 16.129 -12.651 -0.211 1.00 94.06 99 LEU A O 1
ATOM 811 N N . ARG A 1 100 ? 14.637 -13.627 1.160 1.00 95.62 100 ARG A N 1
ATOM 812 C CA . ARG A 1 100 ? 13.980 -14.420 0.118 1.00 95.62 100 ARG A CA 1
ATOM 813 C C . ARG A 1 100 ? 13.371 -13.514 -0.950 1.00 95.62 100 ARG A C 1
ATOM 815 O O . ARG A 1 100 ? 13.670 -13.708 -2.123 1.00 95.62 100 ARG A O 1
ATOM 822 N N . ALA A 1 101 ? 12.561 -12.536 -0.550 1.00 96.12 101 ALA A N 1
ATOM 823 C CA . ALA A 1 101 ? 11.908 -11.620 -1.481 1.00 96.12 101 ALA A CA 1
ATOM 824 C C . ALA A 1 101 ? 12.928 -10.817 -2.307 1.00 96.12 101 ALA A C 1
ATOM 826 O O . ALA A 1 101 ? 12.782 -10.707 -3.519 1.00 96.12 101 ALA A O 1
ATOM 827 N N . ARG A 1 102 ? 14.010 -10.328 -1.682 1.00 96.69 102 ARG A N 1
ATOM 828 C CA . ARG A 1 102 ? 15.091 -9.616 -2.390 1.00 96.69 102 ARG A CA 1
ATOM 829 C C . ARG A 1 102 ? 15.790 -10.484 -3.431 1.00 96.69 102 ARG A C 1
ATOM 831 O O . ARG A 1 102 ? 15.983 -10.022 -4.543 1.00 96.69 102 ARG A O 1
ATOM 838 N N . LYS A 1 103 ? 16.090 -11.748 -3.115 1.00 96.19 103 LYS A N 1
ATOM 839 C CA . LYS A 1 103 ? 16.690 -12.680 -4.087 1.00 96.19 103 LYS A CA 1
ATOM 840 C C . LYS A 1 103 ? 15.795 -12.928 -5.302 1.00 96.19 103 LYS A C 1
ATOM 842 O O . LYS A 1 103 ? 16.302 -13.059 -6.408 1.00 96.19 103 LYS A O 1
ATOM 847 N N . ILE A 1 104 ? 14.478 -13.010 -5.098 1.00 95.69 104 ILE A N 1
ATOM 848 C CA . ILE A 1 104 ? 13.514 -13.159 -6.199 1.00 95.69 104 ILE A CA 1
ATOM 849 C C . ILE A 1 104 ? 13.534 -11.904 -7.080 1.00 95.69 104 ILE A C 1
ATOM 851 O O . ILE A 1 104 ? 13.644 -12.011 -8.296 1.00 95.69 104 ILE A O 1
ATOM 855 N N . VAL A 1 105 ? 13.503 -10.720 -6.466 1.00 96.19 105 VAL A N 1
ATOM 856 C CA . VAL A 1 105 ? 13.552 -9.431 -7.173 1.00 96.19 105 VAL A CA 1
ATOM 857 C C . VAL A 1 105 ? 14.859 -9.258 -7.949 1.00 96.19 105 VAL A C 1
ATOM 859 O O . VAL A 1 105 ? 14.827 -8.868 -9.112 1.00 96.19 105 VAL A O 1
ATOM 862 N N . GLU A 1 106 ? 16.003 -9.588 -7.346 1.00 94.88 106 GLU A N 1
ATOM 863 C CA . GLU A 1 106 ? 17.310 -9.580 -8.016 1.00 94.88 106 GLU A CA 1
ATOM 864 C C . GLU A 1 106 ? 17.308 -10.481 -9.258 1.00 94.88 106 GLU A C 1
ATOM 866 O O . GLU A 1 106 ? 17.793 -10.069 -10.305 1.00 94.88 106 GLU A O 1
ATOM 871 N N . ALA A 1 107 ? 16.721 -11.678 -9.175 1.00 93.88 107 ALA A N 1
ATOM 872 C CA . ALA A 1 107 ? 16.628 -12.578 -10.321 1.00 93.88 107 ALA A CA 1
ATOM 873 C C . ALA A 1 107 ? 15.700 -12.041 -11.428 1.00 93.88 107 ALA A C 1
ATOM 875 O O . ALA A 1 107 ? 16.051 -12.120 -12.600 1.00 93.88 107 ALA A O 1
ATOM 876 N N . ILE A 1 108 ? 14.541 -11.470 -11.081 1.00 92.88 108 ILE A N 1
ATOM 877 C CA . ILE A 1 108 ? 13.588 -10.922 -12.067 1.00 92.88 108 ILE A CA 1
ATOM 878 C C . ILE A 1 108 ? 14.186 -9.702 -12.780 1.00 92.88 108 ILE A C 1
ATOM 880 O O . ILE A 1 108 ? 14.201 -9.634 -14.006 1.00 92.88 108 ILE A O 1
ATOM 884 N N . THR A 1 109 ? 14.746 -8.762 -12.019 1.00 91.56 109 THR A N 1
ATOM 885 C CA . THR A 1 109 ? 15.291 -7.498 -12.552 1.00 91.56 109 THR A CA 1
ATOM 886 C C . THR A 1 109 ? 16.516 -7.679 -13.450 1.00 91.56 109 THR A C 1
ATOM 888 O O . THR A 1 109 ? 16.815 -6.802 -14.253 1.00 91.56 109 THR A O 1
ATOM 891 N N . GLN A 1 110 ? 17.215 -8.816 -13.361 1.00 89.88 110 GLN A N 1
ATOM 892 C CA . GLN A 1 110 ? 18.297 -9.168 -14.290 1.00 89.88 110 GLN A CA 1
ATOM 893 C C . GLN A 1 110 ? 17.802 -9.585 -15.680 1.00 89.88 110 GLN A C 1
ATOM 895 O O . GLN A 1 110 ? 18.580 -9.552 -16.634 1.00 89.88 110 GLN A O 1
ATOM 900 N N . HIS A 1 111 ? 16.546 -10.013 -15.799 1.00 85.06 111 HIS A N 1
ATOM 901 C CA . HIS A 1 111 ? 16.008 -10.614 -17.021 1.00 85.06 111 HIS A CA 1
ATOM 902 C C . HIS A 1 111 ? 14.865 -9.817 -17.647 1.00 85.06 111 HIS A C 1
ATOM 904 O O . HIS A 1 111 ? 14.555 -10.030 -18.817 1.00 85.06 111 HIS A O 1
ATOM 910 N N . GLU A 1 112 ? 14.260 -8.898 -16.902 1.00 86.88 112 GLU A N 1
ATOM 911 C CA . GLU A 1 112 ? 13.094 -8.139 -17.338 1.00 86.88 112 GLU A CA 1
ATOM 912 C C . GLU A 1 112 ? 13.334 -6.632 -17.253 1.00 86.88 112 GLU A C 1
ATOM 914 O O . GLU A 1 112 ? 13.961 -6.149 -16.306 1.00 86.88 112 GLU A O 1
ATOM 919 N N . ASN A 1 113 ? 12.778 -5.877 -18.211 1.00 88.06 113 ASN A N 1
ATOM 920 C CA . ASN A 1 113 ? 12.770 -4.416 -18.154 1.00 88.06 113 ASN A CA 1
ATOM 921 C C . ASN A 1 113 ? 11.900 -3.960 -16.975 1.00 88.06 113 ASN A C 1
ATOM 923 O O . ASN A 1 113 ? 10.670 -3.912 -17.048 1.00 88.06 113 ASN A O 1
ATOM 927 N N . SER A 1 114 ? 12.541 -3.701 -15.841 1.00 92.56 114 SER A N 1
ATOM 928 C CA . SER A 1 114 ? 11.858 -3.403 -14.592 1.00 92.56 114 SER A CA 1
ATOM 929 C C . SER A 1 114 ? 12.723 -2.555 -13.668 1.00 92.56 114 SER A C 1
ATOM 931 O O . SER A 1 114 ? 13.948 -2.511 -13.782 1.00 92.56 114 SER A O 1
ATOM 933 N N . SER A 1 115 ? 12.081 -1.862 -12.732 1.00 93.44 115 SER A N 1
ATOM 934 C CA . SER A 1 115 ? 12.760 -1.147 -11.650 1.00 93.44 115 SER A CA 1
ATOM 935 C C . SER A 1 115 ? 12.249 -1.602 -10.286 1.00 93.44 115 SER A C 1
ATOM 937 O O . SER A 1 115 ? 11.168 -2.177 -10.166 1.00 93.44 115 SER A O 1
ATOM 939 N N . VAL A 1 116 ? 13.039 -1.369 -9.238 1.00 96.19 116 VAL A N 1
ATOM 940 C CA . VAL A 1 116 ? 12.671 -1.729 -7.863 1.00 96.19 116 VAL A CA 1
ATOM 941 C C . VAL A 1 116 ? 12.382 -0.468 -7.072 1.00 96.19 116 VAL A C 1
ATOM 943 O O . VAL A 1 116 ? 13.206 0.443 -7.011 1.00 96.19 116 VAL A O 1
ATOM 946 N N . LYS A 1 117 ? 11.215 -0.437 -6.433 1.00 96.12 117 LYS A N 1
ATOM 947 C CA . LYS A 1 117 ? 10.764 0.636 -5.546 1.00 96.12 117 LYS A CA 1
ATOM 948 C C . LYS A 1 117 ? 10.582 0.101 -4.118 1.00 96.12 117 LYS A C 1
ATOM 950 O O . LYS A 1 117 ? 10.461 -1.109 -3.880 1.00 96.12 117 LYS A O 1
ATOM 955 N N . ASN A 1 118 ? 10.544 1.008 -3.144 1.00 96.56 118 ASN A N 1
ATOM 956 C CA . ASN A 1 118 ? 10.203 0.653 -1.770 1.00 96.56 118 ASN A CA 1
ATOM 957 C C . ASN A 1 118 ? 8.696 0.372 -1.655 1.00 96.56 118 ASN A C 1
ATOM 959 O O . ASN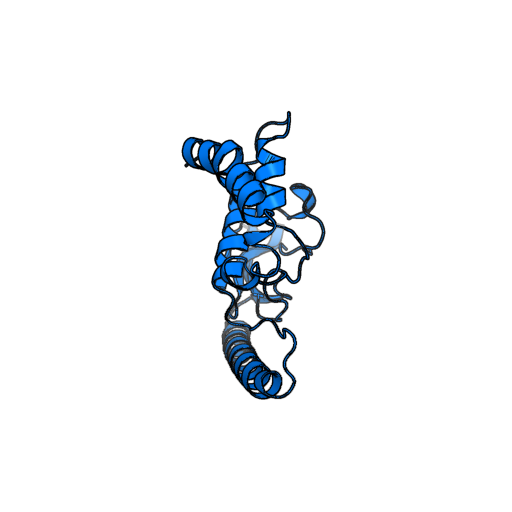 A 1 118 ? 7.867 1.145 -2.136 1.00 96.56 118 ASN A O 1
ATOM 963 N N . CYS A 1 119 ? 8.311 -0.740 -1.024 1.00 97.50 119 CYS A N 1
ATOM 964 C CA . CYS A 1 119 ? 6.896 -1.082 -0.907 1.00 97.50 119 CYS A CA 1
ATOM 965 C C . CYS A 1 119 ? 6.169 -0.172 0.110 1.00 97.50 119 CYS A C 1
ATOM 967 O O . CYS A 1 119 ? 6.543 -0.154 1.287 1.00 97.50 119 CYS A O 1
ATOM 969 N N . PRO A 1 120 ? 5.052 0.490 -0.256 1.00 97.00 120 PRO A N 1
ATOM 970 C CA . PRO A 1 120 ? 4.296 1.336 0.673 1.00 97.00 120 PRO A CA 1
ATOM 971 C C . PRO A 1 120 ? 3.583 0.542 1.780 1.00 97.00 120 PRO A C 1
ATOM 973 O O . PRO A 1 120 ? 3.174 1.116 2.789 1.00 97.00 120 PRO A O 1
ATOM 976 N N . VAL A 1 121 ? 3.426 -0.774 1.621 1.00 97.12 121 VAL A N 1
ATOM 977 C CA . VAL A 1 121 ? 2.787 -1.643 2.617 1.00 97.12 121 VAL A CA 1
ATOM 978 C C . VAL A 1 121 ? 3.827 -2.153 3.611 1.00 97.12 121 VAL A C 1
ATOM 980 O O . VAL A 1 121 ? 3.767 -1.793 4.785 1.00 97.12 121 VAL A O 1
ATOM 983 N N . CYS A 1 122 ? 4.804 -2.945 3.154 1.00 96.00 122 CYS A N 1
ATOM 984 C CA . CYS A 1 122 ? 5.762 -3.620 4.038 1.00 96.00 122 CYS A CA 1
ATOM 985 C C . CYS A 1 122 ? 7.099 -2.886 4.238 1.00 96.00 122 CYS A C 1
ATOM 987 O O . CYS A 1 122 ? 7.861 -3.263 5.127 1.00 96.00 122 CYS A O 1
ATOM 989 N N . GLY A 1 123 ? 7.399 -1.856 3.438 1.00 95.19 123 GLY A N 1
ATOM 990 C CA . GLY A 1 123 ? 8.620 -1.049 3.556 1.00 95.19 123 GLY A CA 1
ATOM 991 C C . GLY A 1 123 ? 9.900 -1.721 3.061 1.00 95.19 123 GLY A C 1
ATOM 992 O O . GLY A 1 123 ? 10.992 -1.239 3.353 1.00 95.19 123 GLY A O 1
ATOM 993 N N . VAL A 1 124 ? 9.795 -2.842 2.345 1.00 96.50 124 VAL A N 1
ATOM 994 C CA . VAL A 1 124 ? 10.945 -3.560 1.777 1.00 96.50 124 VAL A CA 1
ATOM 995 C C . VAL A 1 124 ? 11.099 -3.193 0.302 1.00 96.50 124 VAL A C 1
ATOM 997 O O . VAL A 1 124 ? 10.101 -3.150 -0.420 1.00 96.50 124 VAL A O 1
ATOM 1000 N N . ASP A 1 125 ? 12.339 -2.997 -0.152 1.00 96.81 125 ASP A N 1
ATOM 1001 C CA . ASP A 1 125 ? 12.721 -2.735 -1.553 1.00 96.81 125 ASP A CA 1
ATOM 1002 C C . ASP A 1 125 ? 12.536 -3.987 -2.417 1.00 96.81 125 ASP A C 1
ATOM 1004 O O . ASP A 1 125 ? 13.478 -4.688 -2.776 1.00 96.81 125 ASP A O 1
ATOM 1008 N N . THR A 1 126 ? 11.274 -4.343 -2.626 1.00 97.25 126 THR A N 1
ATOM 1009 C CA . THR A 1 126 ? 10.838 -5.565 -3.316 1.00 97.25 126 THR A CA 1
ATOM 1010 C C . THR A 1 126 ? 9.606 -5.319 -4.178 1.00 97.25 126 THR A C 1
ATOM 1012 O O . THR A 1 126 ? 8.978 -6.277 -4.618 1.00 97.25 126 THR A O 1
ATOM 1015 N N . LEU A 1 127 ? 9.214 -4.053 -4.368 1.00 98.00 127 LEU A N 1
ATOM 1016 C CA . LEU A 1 127 ? 8.134 -3.670 -5.270 1.00 98.00 127 LEU A CA 1
ATOM 1017 C C . LEU A 1 127 ? 8.718 -3.512 -6.674 1.00 98.00 127 LEU A C 1
ATOM 1019 O O . LEU A 1 127 ? 9.391 -2.525 -6.952 1.00 98.00 127 LEU A O 1
ATOM 1023 N N . ILE A 1 128 ? 8.478 -4.497 -7.528 1.00 97.44 128 ILE A N 1
ATOM 1024 C CA . ILE A 1 128 ? 8.919 -4.519 -8.919 1.00 97.44 128 ILE A CA 1
ATOM 1025 C C . ILE A 1 128 ? 7.936 -3.694 -9.743 1.00 97.44 128 ILE A C 1
ATOM 1027 O O . ILE A 1 128 ? 6.739 -3.977 -9.719 1.00 97.44 128 ILE A O 1
ATOM 1031 N N . ALA A 1 129 ? 8.438 -2.695 -10.457 1.00 96.31 129 ALA A N 1
ATOM 1032 C CA . ALA A 1 129 ? 7.729 -1.934 -11.474 1.00 96.31 129 ALA A CA 1
ATOM 1033 C C . ALA A 1 129 ? 8.101 -2.496 -12.846 1.00 96.31 129 ALA A C 1
ATOM 1035 O O . ALA A 1 129 ? 9.207 -2.265 -13.331 1.00 96.31 129 ALA A O 1
ATOM 1036 N N . TYR A 1 130 ? 7.192 -3.269 -13.436 1.00 95.44 130 TYR A N 1
ATOM 1037 C CA . TYR A 1 130 ? 7.361 -3.831 -14.771 1.00 95.44 130 TYR A CA 1
ATOM 1038 C C . TYR A 1 130 ? 7.100 -2.741 -15.805 1.00 95.44 130 TYR A C 1
ATOM 1040 O O . TYR A 1 130 ? 6.070 -2.055 -15.739 1.00 95.44 130 TYR A O 1
ATOM 1048 N N . LYS A 1 131 ? 8.039 -2.594 -16.737 1.00 93.75 131 LYS A N 1
ATOM 1049 C CA . LYS A 1 131 ? 8.013 -1.566 -17.771 1.00 93.75 131 LYS A CA 1
ATOM 1050 C C . LYS A 1 131 ? 7.667 -2.170 -19.118 1.00 93.75 131 LYS A C 1
ATOM 1052 O O . LYS A 1 131 ? 8.063 -3.294 -19.421 1.00 93.75 131 LYS A O 1
ATOM 1057 N N . ASP A 1 132 ? 6.925 -1.406 -19.895 1.00 91.69 132 ASP A N 1
ATOM 1058 C CA . ASP A 1 132 ? 6.698 -1.646 -21.313 1.00 91.69 132 ASP A CA 1
ATOM 1059 C C . ASP A 1 132 ? 7.033 -0.360 -22.070 1.00 91.69 132 ASP A C 1
ATOM 1061 O O . ASP A 1 132 ? 7.132 0.705 -21.451 1.00 91.69 132 ASP A O 1
ATOM 1065 N N . SER A 1 133 ? 7.238 -0.465 -23.375 1.00 90.62 133 SER A N 1
ATOM 1066 C CA . SER A 1 133 ? 7.626 0.660 -24.222 1.00 90.62 133 SER A CA 1
ATOM 1067 C C . SER A 1 133 ? 6.568 0.873 -25.295 1.00 90.62 133 SER A C 1
ATOM 1069 O O . SER A 1 133 ? 6.256 -0.043 -26.055 1.00 90.62 133 SER A O 1
ATOM 1071 N N . GLU A 1 134 ? 6.044 2.091 -25.394 1.00 89.31 134 GLU A N 1
ATOM 1072 C CA . GLU A 1 134 ? 5.158 2.481 -26.490 1.00 89.31 134 GLU A CA 1
ATOM 1073 C C . GLU A 1 134 ? 5.945 3.280 -27.530 1.00 89.31 134 GLU A C 1
ATOM 1075 O O . GLU A 1 134 ? 6.757 4.148 -27.193 1.00 89.31 134 GLU A O 1
ATOM 1080 N N . LEU A 1 135 ? 5.729 2.946 -28.804 1.00 91.94 135 LEU A N 1
ATOM 1081 C CA . LEU A 1 135 ? 6.334 3.627 -29.943 1.00 91.94 135 LEU A CA 1
ATOM 1082 C C . LEU A 1 135 ? 5.254 4.434 -30.655 1.00 91.94 135 LEU A C 1
ATOM 1084 O O . LEU A 1 135 ? 4.286 3.872 -31.165 1.00 91.94 135 LEU A O 1
ATOM 1088 N N . GLU A 1 136 ? 5.448 5.743 -30.733 1.00 91.56 136 GLU A N 1
ATOM 1089 C CA . GLU A 1 136 ? 4.632 6.618 -31.565 1.00 91.56 136 GLU A CA 1
ATOM 1090 C C . GLU A 1 136 ? 5.287 6.716 -32.941 1.00 91.56 136 GLU A C 1
ATOM 1092 O O . GLU A 1 136 ? 6.427 7.172 -33.067 1.00 91.56 136 GLU A O 1
ATOM 1097 N N . LEU A 1 137 ? 4.568 6.263 -33.967 1.00 94.06 137 LEU A N 1
ATOM 1098 C CA . LEU A 1 137 ? 4.996 6.309 -35.362 1.00 94.06 137 LEU A CA 1
ATOM 1099 C C . LEU A 1 137 ? 4.164 7.346 -36.125 1.00 94.06 137 LEU A C 1
ATOM 1101 O O . LEU A 1 137 ? 2.989 7.543 -35.809 1.00 94.06 137 LEU A O 1
ATOM 1105 N N . ASP A 1 138 ? 4.756 7.996 -37.123 1.00 91.81 138 ASP A N 1
ATOM 1106 C CA . ASP A 1 138 ? 4.009 8.813 -38.082 1.00 91.81 138 ASP A CA 1
ATOM 1107 C C . ASP A 1 138 ? 3.252 7.942 -39.102 1.00 91.81 138 ASP A C 1
ATOM 1109 O O . ASP A 1 138 ? 3.373 6.712 -39.126 1.00 91.81 138 ASP A O 1
ATOM 1113 N N . ASP A 1 139 ? 2.469 8.587 -39.969 1.00 92.19 139 ASP A N 1
ATOM 1114 C CA . ASP A 1 139 ? 1.692 7.919 -41.024 1.00 92.19 139 ASP A CA 1
ATOM 1115 C C . ASP A 1 139 ? 2.576 7.175 -42.050 1.00 92.19 139 ASP A C 1
ATOM 1117 O O . ASP A 1 139 ? 2.094 6.330 -42.808 1.00 92.19 139 ASP A O 1
ATOM 1121 N N . GLU A 1 140 ? 3.874 7.474 -42.077 1.00 92.44 140 GLU A N 1
ATOM 1122 C CA . GLU A 1 140 ? 4.879 6.892 -42.968 1.00 92.44 140 GLU A CA 1
ATOM 1123 C C . GLU A 1 140 ? 5.672 5.762 -42.282 1.00 92.44 140 GLU A C 1
ATOM 1125 O O . GLU A 1 140 ? 6.474 5.082 -42.928 1.00 92.44 140 GLU A O 1
ATOM 1130 N N . GLY A 1 141 ? 5.407 5.505 -40.996 1.00 89.06 141 GLY A N 1
ATOM 1131 C CA . GLY A 1 141 ? 6.046 4.474 -40.183 1.00 89.06 141 GLY A CA 1
ATOM 1132 C C . GLY A 1 141 ? 7.373 4.893 -39.544 1.00 89.06 141 GLY A C 1
ATOM 1133 O O . GLY A 1 141 ? 8.072 4.030 -39.003 1.00 89.06 141 GLY A O 1
ATOM 1134 N N . ASN A 1 142 ? 7.749 6.174 -39.583 1.00 91.50 142 ASN A N 1
ATOM 1135 C CA . ASN A 1 142 ? 8.938 6.670 -38.892 1.00 91.50 142 ASN A CA 1
ATOM 1136 C C . ASN A 1 142 ? 8.649 6.892 -37.407 1.00 91.50 142 ASN A C 1
ATOM 1138 O O . ASN A 1 142 ? 7.583 7.362 -37.019 1.00 91.50 142 ASN A O 1
ATOM 1142 N N . LEU A 1 143 ? 9.642 6.592 -36.569 1.00 91.00 143 LEU A N 1
ATOM 1143 C CA . LEU A 1 143 ? 9.556 6.791 -35.127 1.00 91.00 143 LEU A CA 1
ATOM 1144 C C . LEU A 1 143 ? 9.536 8.286 -34.780 1.00 91.00 143 LEU A C 1
ATOM 1146 O O . LEU A 1 143 ? 10.539 8.977 -34.962 1.00 91.00 143 LEU A O 1
ATOM 1150 N N . ILE A 1 144 ? 8.417 8.756 -34.230 1.00 92.94 144 ILE A N 1
ATOM 1151 C CA . ILE A 1 144 ? 8.264 10.099 -33.659 1.00 92.94 144 ILE A CA 1
ATOM 1152 C C . ILE A 1 144 ? 8.797 10.104 -32.228 1.00 92.94 144 ILE A C 1
ATOM 1154 O O . ILE A 1 144 ? 9.552 10.997 -31.842 1.00 92.94 144 ILE A O 1
ATOM 1158 N N . ASN A 1 145 ? 8.389 9.114 -31.433 1.00 88.81 145 ASN A N 1
ATOM 1159 C CA . ASN A 1 145 ? 8.679 9.069 -30.008 1.00 88.81 145 ASN A CA 1
ATOM 1160 C C . ASN A 1 145 ? 8.683 7.629 -29.488 1.00 88.81 145 ASN A C 1
ATOM 1162 O O . ASN A 1 145 ? 7.994 6.760 -30.016 1.00 88.81 145 ASN A O 1
ATOM 1166 N N . ALA A 1 146 ? 9.451 7.389 -28.433 1.00 89.00 146 ALA A N 1
ATOM 1167 C CA . ALA A 1 146 ? 9.459 6.135 -27.699 1.00 89.00 146 ALA A CA 1
ATOM 1168 C C . ALA A 1 146 ? 9.514 6.462 -26.211 1.00 89.00 146 ALA A C 1
ATOM 1170 O O . ALA A 1 146 ? 10.411 7.190 -25.775 1.00 89.00 146 ALA A O 1
ATOM 1171 N N . TYR A 1 147 ? 8.571 5.939 -25.436 1.00 88.44 147 TYR A N 1
ATOM 1172 C CA . TYR A 1 147 ? 8.556 6.146 -23.993 1.00 88.44 147 TYR A CA 1
ATOM 1173 C C . TYR A 1 147 ? 8.245 4.854 -23.250 1.00 88.44 147 TYR A C 1
ATOM 1175 O O . TYR A 1 147 ? 7.420 4.044 -23.672 1.00 88.44 147 TYR A O 1
ATOM 1183 N N . ASP A 1 148 ? 8.931 4.686 -22.124 1.00 89.56 148 ASP A N 1
ATOM 1184 C CA . ASP A 1 148 ? 8.694 3.585 -21.204 1.00 89.56 148 ASP A CA 1
ATOM 1185 C C . ASP A 1 148 ? 7.645 4.004 -20.181 1.00 89.56 148 ASP A C 1
ATOM 1187 O O . ASP A 1 148 ? 7.726 5.101 -19.628 1.00 89.56 148 ASP A O 1
ATOM 1191 N N . TYR A 1 149 ? 6.716 3.107 -19.872 1.00 91.12 149 TYR A N 1
ATOM 1192 C CA . TYR A 1 149 ? 5.723 3.315 -18.824 1.00 91.12 149 TYR A CA 1
ATOM 1193 C C . TYR A 1 149 ? 5.616 2.099 -17.911 1.00 91.12 149 TYR A C 1
ATOM 1195 O O . TYR A 1 149 ? 5.876 0.953 -18.294 1.00 91.12 149 TYR A O 1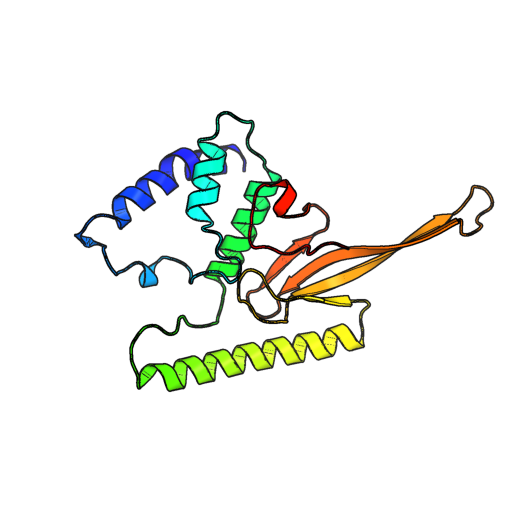
ATOM 1203 N N . THR A 1 150 ? 5.212 2.335 -16.665 1.00 94.56 150 THR A N 1
ATOM 1204 C CA . THR A 1 150 ? 4.968 1.239 -15.715 1.00 94.56 150 THR A CA 1
ATOM 1205 C C . THR A 1 150 ? 3.565 0.669 -15.909 1.00 94.56 150 THR A C 1
ATOM 1207 O O . THR A 1 150 ? 2.575 1.304 -15.549 1.00 94.56 150 THR A O 1
ATOM 1210 N N . TYR A 1 151 ? 3.449 -0.566 -16.404 1.00 93.81 151 TYR A N 1
ATOM 1211 C CA . TYR A 1 151 ? 2.137 -1.196 -16.614 1.00 93.81 151 TYR A CA 1
ATOM 1212 C C . TYR A 1 151 ? 1.668 -2.050 -15.426 1.00 93.81 151 TYR A C 1
ATOM 1214 O O . TYR A 1 151 ? 0.470 -2.324 -15.272 1.00 93.81 151 TYR A O 1
ATOM 1222 N N . ARG A 1 152 ? 2.599 -2.484 -14.567 1.00 95.81 152 ARG A N 1
ATOM 1223 C CA . ARG A 1 152 ? 2.314 -3.368 -13.431 1.00 95.81 152 ARG A CA 1
ATOM 1224 C C . ARG A 1 152 ? 3.311 -3.172 -12.294 1.00 95.81 152 ARG A C 1
ATOM 1226 O O . ARG A 1 152 ? 4.504 -3.021 -12.519 1.00 95.81 152 ARG A O 1
ATOM 1233 N N . LEU A 1 153 ? 2.817 -3.262 -11.063 1.00 97.25 153 LEU A N 1
ATOM 1234 C CA . LEU A 1 153 ? 3.609 -3.246 -9.837 1.00 97.25 153 LEU A CA 1
ATOM 1235 C C . LEU A 1 153 ? 3.330 -4.508 -9.019 1.00 97.25 153 LEU A C 1
ATOM 1237 O O . LEU A 1 153 ? 2.163 -4.801 -8.762 1.00 97.25 153 LEU A O 1
ATOM 1241 N N . VAL A 1 154 ? 4.362 -5.230 -8.573 1.00 97.81 154 VAL A N 1
ATOM 1242 C CA . VAL A 1 154 ? 4.212 -6.407 -7.691 1.00 97.81 154 VAL A CA 1
ATOM 1243 C C . VAL A 1 154 ? 5.253 -6.395 -6.577 1.00 97.81 154 VAL A C 1
ATOM 1245 O O . VAL A 1 154 ? 6.442 -6.262 -6.840 1.00 97.81 154 VAL A O 1
ATOM 1248 N N . CYS A 1 155 ? 4.824 -6.534 -5.322 1.00 98.31 155 CYS A N 1
ATOM 1249 C CA . CYS A 1 155 ? 5.729 -6.702 -4.189 1.00 98.31 155 CYS A CA 1
ATOM 1250 C C . CYS A 1 155 ? 5.928 -8.177 -3.854 1.00 98.31 155 CYS A C 1
ATOM 1252 O O . CYS A 1 155 ? 5.012 -8.820 -3.345 1.00 98.31 155 CYS A O 1
ATOM 1254 N N . GLU A 1 156 ? 7.155 -8.668 -3.997 1.00 97.69 156 GLU A N 1
ATOM 1255 C CA . GLU A 1 156 ? 7.502 -10.065 -3.689 1.00 97.69 156 GLU A CA 1
ATOM 1256 C C . GLU A 1 156 ? 7.502 -10.392 -2.186 1.00 97.69 156 GLU A C 1
ATOM 1258 O O . GLU A 1 156 ? 7.600 -11.550 -1.791 1.00 97.69 156 GLU A O 1
ATOM 1263 N N . CYS A 1 157 ? 7.393 -9.381 -1.317 1.00 97.12 157 CYS A N 1
ATOM 1264 C CA . CYS A 1 157 ? 7.344 -9.580 0.130 1.00 97.12 157 CYS A CA 1
ATOM 1265 C C . CYS A 1 157 ? 5.910 -9.699 0.671 1.00 97.12 157 CYS A C 1
ATOM 1267 O O . CYS A 1 157 ? 5.578 -10.695 1.301 1.00 97.12 157 CYS A O 1
ATOM 1269 N N . CYS A 1 158 ? 5.057 -8.692 0.456 1.00 96.94 158 CYS A N 1
ATOM 1270 C CA . CYS A 1 158 ? 3.681 -8.684 0.987 1.00 96.94 158 CYS A CA 1
ATOM 1271 C C . CYS A 1 158 ? 2.607 -8.997 -0.063 1.00 96.94 158 CYS A C 1
ATOM 1273 O O . CYS A 1 158 ? 1.415 -9.015 0.246 1.00 96.94 158 CYS A O 1
ATOM 1275 N N . GLY A 1 159 ? 3.016 -9.215 -1.313 1.00 97.31 159 GLY A N 1
ATOM 1276 C CA . GLY A 1 159 ? 2.129 -9.566 -2.411 1.00 97.31 159 GLY A CA 1
ATOM 1277 C C . GLY A 1 159 ? 1.320 -8.408 -2.986 1.00 97.31 159 GLY A C 1
ATOM 1278 O O . GLY A 1 159 ? 0.430 -8.693 -3.778 1.00 97.31 159 GLY A O 1
ATOM 1279 N N . LEU A 1 160 ? 1.565 -7.145 -2.601 1.00 98.06 160 LEU A N 1
ATOM 1280 C CA . LEU A 1 160 ? 0.895 -5.969 -3.186 1.00 98.06 160 LEU A CA 1
ATOM 1281 C C . LEU A 1 160 ? 0.960 -6.024 -4.717 1.00 98.06 160 LEU A C 1
ATOM 1283 O O . LEU A 1 160 ? 2.055 -6.163 -5.250 1.00 98.06 160 LEU A O 1
ATOM 1287 N N . SER A 1 161 ? -0.173 -5.884 -5.405 1.00 97.38 161 SER A N 1
ATOM 1288 C CA . SER A 1 161 ? -0.255 -5.974 -6.865 1.00 97.38 161 SER A CA 1
ATOM 1289 C C . SER A 1 161 ? -1.134 -4.868 -7.444 1.00 97.38 161 SER A C 1
ATOM 1291 O O . SER A 1 161 ? -2.346 -4.871 -7.249 1.00 97.38 161 SER A O 1
ATOM 1293 N N . LEU A 1 162 ? -0.548 -3.957 -8.219 1.00 96.56 162 LEU A N 1
ATOM 1294 C CA . LEU A 1 162 ? -1.260 -2.876 -8.912 1.00 96.56 162 LEU A CA 1
ATOM 1295 C C . LEU A 1 162 ? -1.032 -2.980 -10.426 1.00 96.56 162 LEU A C 1
ATOM 1297 O O . LEU A 1 162 ? 0.007 -3.460 -10.872 1.00 96.56 162 LEU A O 1
ATOM 1301 N N . ASN A 1 163 ? -1.993 -2.519 -11.220 1.00 93.31 163 ASN A N 1
ATOM 1302 C CA . ASN A 1 163 ? -1.882 -2.404 -12.678 1.00 93.31 163 ASN A CA 1
ATOM 1303 C C . ASN A 1 163 ? -2.039 -0.940 -13.123 1.00 93.31 163 ASN A C 1
ATOM 1305 O O . ASN A 1 163 ? -2.465 -0.099 -12.330 1.00 93.31 163 ASN A O 1
ATOM 1309 N N . SER A 1 164 ? -1.756 -0.646 -14.390 1.00 87.62 164 SER A N 1
ATOM 1310 C CA . SER A 1 164 ? -1.871 0.699 -14.985 1.00 87.62 164 SER A CA 1
ATOM 1311 C C . SER A 1 164 ? -3.271 1.328 -14.928 1.00 87.62 164 SER A C 1
ATOM 1313 O O . SER A 1 164 ? -3.442 2.495 -15.266 1.00 87.62 164 SER A O 1
ATOM 1315 N N . GLY A 1 165 ? -4.296 0.599 -14.472 1.00 86.44 165 GLY A N 1
ATOM 1316 C CA . GLY A 1 165 ? -5.623 1.160 -14.217 1.00 86.44 165 GLY A CA 1
ATOM 1317 C C . GLY A 1 165 ? -5.679 2.107 -13.009 1.00 86.44 165 GLY A C 1
ATOM 1318 O O . GLY A 1 165 ? -6.676 2.820 -12.838 1.00 86.44 165 GLY A O 1
ATOM 1319 N N . PHE A 1 166 ? -4.641 2.119 -12.167 1.00 88.00 166 PHE A N 1
ATOM 1320 C CA . PHE A 1 166 ? -4.508 3.035 -11.037 1.00 88.00 166 PHE A CA 1
ATOM 1321 C C . PHE A 1 166 ? -3.729 4.292 -11.418 1.00 88.00 166 PHE A C 1
ATOM 1323 O O . PHE A 1 166 ? -2.750 4.248 -12.148 1.00 88.00 166 PHE A O 1
ATOM 1330 N N . SER A 1 167 ? -4.150 5.421 -10.857 1.00 87.12 167 SER A N 1
ATOM 1331 C CA . SER A 1 167 ? -3.418 6.685 -10.923 1.00 87.12 167 SER A CA 1
ATOM 1332 C C . SER A 1 167 ? -2.518 6.842 -9.694 1.00 87.12 167 SER A C 1
ATOM 1334 O O . SER A 1 167 ? -2.549 6.029 -8.762 1.00 87.12 167 SER A O 1
ATOM 1336 N N . GLU A 1 168 ? -1.727 7.913 -9.661 1.00 90.56 168 GLU A N 1
ATOM 1337 C CA . GLU A 1 168 ? -0.908 8.249 -8.499 1.00 90.56 168 GLU A CA 1
ATOM 1338 C C . GLU A 1 168 ? -1.750 8.367 -7.224 1.00 90.56 168 GLU A C 1
ATOM 1340 O O . GLU A 1 168 ? -2.808 8.999 -7.219 1.00 90.56 168 GLU A O 1
ATOM 1345 N N . ALA A 1 169 ? -1.252 7.835 -6.106 1.00 92.31 169 ALA A N 1
ATOM 1346 C CA . ALA A 1 169 ? -1.956 7.881 -4.823 1.00 92.31 169 ALA A CA 1
ATOM 1347 C C . ALA A 1 169 ? -2.320 9.316 -4.390 1.00 92.31 169 ALA A C 1
ATOM 1349 O O . ALA A 1 169 ? -3.402 9.547 -3.845 1.00 92.31 169 ALA A O 1
ATOM 1350 N N . LYS A 1 170 ? -1.461 10.297 -4.705 1.00 92.88 170 LYS A N 1
ATOM 1351 C CA . LYS A 1 170 ? -1.711 11.721 -4.432 1.00 92.88 170 LYS A CA 1
ATOM 1352 C C . LYS A 1 170 ? -2.961 12.252 -5.133 1.00 92.88 170 LYS A C 1
ATOM 1354 O O . LYS A 1 170 ? -3.670 13.061 -4.542 1.00 92.88 170 LYS A O 1
ATOM 1359 N N . SER A 1 171 ? -3.277 11.762 -6.336 1.00 93.12 171 SER A N 1
ATOM 1360 C CA . SER A 1 171 ? -4.504 12.140 -7.059 1.00 93.12 171 SER A CA 1
ATOM 1361 C C . SER A 1 171 ? -5.782 11.711 -6.323 1.00 93.12 171 SER A C 1
ATOM 1363 O O . SER A 1 171 ? -6.845 12.286 -6.529 1.00 93.12 171 SER A O 1
ATOM 1365 N N . TYR A 1 172 ? -5.668 10.744 -5.407 1.00 92.12 172 TYR A N 1
ATOM 1366 C CA . TYR A 1 172 ? -6.743 10.284 -4.528 1.00 92.12 172 TYR A CA 1
ATOM 1367 C C . TYR A 1 172 ? -6.720 10.942 -3.138 1.00 92.12 172 TYR A C 1
ATOM 1369 O O . TYR A 1 172 ? -7.453 10.519 -2.241 1.00 92.12 172 TYR A O 1
ATOM 1377 N N . GLY A 1 173 ? -5.857 11.940 -2.923 1.00 91.94 173 GLY A N 1
ATOM 1378 C CA . GLY A 1 173 ? -5.670 12.585 -1.623 1.00 91.94 173 GLY A CA 1
ATOM 1379 C C . GLY A 1 173 ? -4.945 11.714 -0.591 1.00 91.94 173 GLY A C 1
ATOM 1380 O O . GLY A 1 173 ? -4.970 12.033 0.597 1.00 91.94 173 GLY A O 1
ATOM 1381 N N . LEU A 1 174 ? -4.308 10.616 -1.014 1.00 93.06 174 LEU A N 1
ATOM 1382 C CA . LEU A 1 174 ? -3.546 9.737 -0.130 1.00 93.06 174 LEU A CA 1
ATOM 1383 C C . LEU A 1 174 ? -2.099 10.233 -0.015 1.00 93.06 174 LEU A C 1
ATOM 1385 O O . LEU A 1 174 ? -1.351 10.258 -0.993 1.00 93.06 174 LEU A O 1
ATOM 1389 N N . VAL A 1 175 ? -1.702 10.616 1.199 1.00 90.62 175 VAL A N 1
ATOM 1390 C CA . VAL A 1 175 ? -0.348 11.091 1.524 1.00 90.62 175 VAL A CA 1
ATOM 1391 C C . VAL A 1 175 ? 0.465 9.944 2.129 1.00 90.62 175 VAL A C 1
ATOM 1393 O O . VAL A 1 175 ? -0.062 9.156 2.908 1.00 90.62 175 VAL A O 1
ATOM 1396 N N . GLY A 1 176 ? 1.752 9.852 1.779 1.00 88.50 176 GLY A N 1
ATOM 1397 C CA . GLY A 1 176 ? 2.674 8.835 2.307 1.00 88.50 176 GLY A CA 1
ATOM 1398 C C . GLY A 1 176 ? 2.993 7.687 1.345 1.00 88.50 176 GLY A C 1
ATOM 1399 O O . GLY A 1 176 ? 3.786 6.814 1.688 1.00 88.50 176 GLY A O 1
ATOM 1400 N N . ILE A 1 177 ? 2.416 7.694 0.141 1.00 93.19 177 ILE A N 1
ATOM 1401 C CA . ILE A 1 177 ? 2.827 6.832 -0.974 1.00 93.19 177 ILE A CA 1
ATOM 1402 C C . ILE A 1 177 ? 3.545 7.716 -2.001 1.00 93.19 177 ILE A C 1
ATOM 1404 O O . ILE A 1 177 ? 3.011 8.745 -2.421 1.00 93.19 177 ILE A O 1
ATOM 1408 N N . GLU A 1 178 ? 4.771 7.340 -2.362 1.00 91.56 178 GLU A N 1
ATOM 1409 C CA . GLU A 1 178 ? 5.556 8.007 -3.408 1.00 91.56 178 GLU A CA 1
ATOM 1410 C C . GLU A 1 178 ? 4.963 7.763 -4.802 1.00 91.56 178 GLU A C 1
ATOM 1412 O O . GLU A 1 178 ? 4.037 6.966 -4.959 1.00 91.56 178 GLU A O 1
ATOM 1417 N N . ASN A 1 179 ? 5.477 8.450 -5.829 1.00 91.25 179 ASN A N 1
ATOM 1418 C CA . ASN A 1 179 ? 5.032 8.157 -7.186 1.00 91.25 179 ASN A CA 1
ATOM 1419 C C . ASN A 1 179 ? 5.529 6.769 -7.617 1.00 91.25 179 ASN A C 1
ATOM 1421 O O . ASN A 1 179 ? 6.730 6.521 -7.742 1.00 91.25 179 ASN A O 1
ATOM 1425 N N . LEU A 1 180 ? 4.585 5.850 -7.808 1.00 92.06 180 LEU A N 1
ATOM 1426 C CA . LEU A 1 180 ? 4.878 4.477 -8.200 1.00 92.06 180 LEU A CA 1
ATOM 1427 C C . LEU A 1 180 ? 4.835 4.278 -9.714 1.00 92.06 180 LEU A C 1
ATOM 1429 O O . LEU A 1 180 ? 5.387 3.283 -10.181 1.00 92.06 180 LEU A O 1
ATOM 1433 N N . TRP A 1 181 ? 4.247 5.212 -10.456 1.00 91.50 181 TRP A N 1
ATOM 1434 C CA . TRP A 1 181 ? 4.056 5.124 -11.897 1.00 91.50 181 TRP A CA 1
ATOM 1435 C C . TRP A 1 181 ? 5.081 6.004 -12.609 1.00 91.50 181 TRP A C 1
ATOM 1437 O O . TRP A 1 181 ? 5.387 7.098 -12.136 1.00 91.50 181 TRP A O 1
ATOM 1447 N N . ASP A 1 182 ? 5.619 5.471 -13.700 1.00 85.19 182 ASP A N 1
ATOM 1448 C CA . ASP A 1 182 ? 6.487 6.168 -14.647 1.00 85.19 182 ASP A CA 1
ATOM 1449 C C . ASP A 1 182 ? 5.688 6.327 -15.944 1.00 85.19 182 ASP A C 1
ATOM 1451 O O . ASP A 1 182 ? 5.010 5.321 -16.294 1.00 85.19 182 ASP A O 1
#

Secondary structure (DSSP, 8-state):
-HHHHHHIIIIIHHHHHHHHTSTTTTT-GGGTSPPPPTT---HHHHHHHHHHSSSPP-HHHHHHHHHHHHHHHT--SPP--S-TTHHHHHHHHHHHHHHHHHHHHHHHHTTSSEEEEE-TTT--EEEEEEEEEEEEE-TTS-EEEEEEEEEEEEETTT--EEETT---GGGGT--S------

pLDDT: mean 89.89, std 10.12, range [42.72, 98.31]

Sequence (182 aa):
YKALDEFVCNFILPLVVEFVNLNQFSGNDHLWKYKKLNCKISIIDELIKEYKSTEPVNTRKIALLKELGRAAYNNPLTEATHSSRIMTFAKILDNKEKLRARKIVEAITQHENSSVKNCPVCGVDTLIAYKDSELELDDEGNLINAYDYTYRLVCECCGLSLNSGFSEAKSYGLVGIENLWD